Protein AF-D9XU17-F1 (afdb_monomer)

Structure (mmCIF, N/CA/C/O backbone):
data_AF-D9XU17-F1
#
_entry.id   AF-D9XU17-F1
#
loop_
_atom_site.group_PDB
_atom_site.id
_atom_site.type_symbol
_atom_site.label_atom_id
_atom_site.label_alt_id
_atom_site.label_comp_id
_atom_site.label_asym_id
_atom_site.label_entity_id
_atom_site.label_seq_id
_atom_site.pdbx_PDB_ins_code
_atom_site.Cartn_x
_atom_site.Cartn_y
_atom_site.Cartn_z
_atom_site.occupancy
_atom_site.B_iso_or_equiv
_atom_site.auth_seq_id
_atom_site.auth_comp_id
_atom_site.auth_asym_id
_atom_site.auth_atom_id
_atom_site.pdbx_PDB_model_num
ATOM 1 N N . MET A 1 1 ? -12.681 24.179 0.635 1.00 35.56 1 MET A N 1
ATOM 2 C CA . MET A 1 1 ? -12.975 22.816 1.121 1.00 35.56 1 MET A CA 1
ATOM 3 C C . MET A 1 1 ? -11.975 21.887 0.450 1.00 35.56 1 MET A C 1
ATOM 5 O O . MET A 1 1 ? -12.148 21.660 -0.741 1.00 35.56 1 MET A O 1
ATOM 9 N N . PRO A 1 2 ? -10.886 21.443 1.100 1.00 39.47 2 PRO A N 1
ATOM 10 C CA . PRO A 1 2 ? -10.058 20.416 0.490 1.00 39.47 2 PRO A CA 1
ATOM 11 C C . PRO A 1 2 ? -10.879 19.128 0.547 1.00 39.47 2 PRO A C 1
ATOM 13 O O . PRO A 1 2 ? -11.256 18.679 1.627 1.00 39.47 2 PRO A O 1
ATOM 16 N N . THR 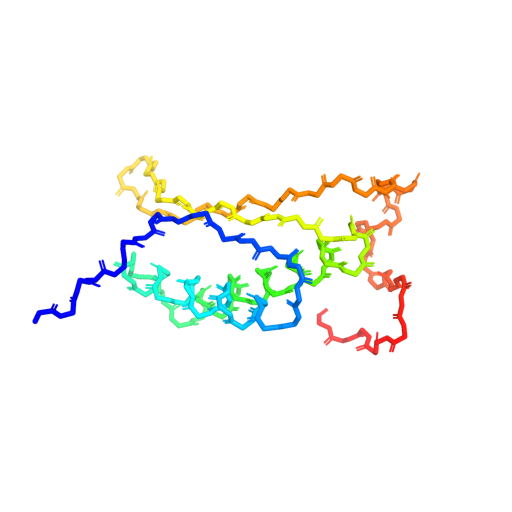A 1 3 ? -11.252 18.592 -0.610 1.00 34.84 3 THR A N 1
ATOM 17 C CA . THR A 1 3 ? -11.831 17.253 -0.721 1.00 34.84 3 THR A CA 1
ATOM 18 C C . THR A 1 3 ? -10.871 16.294 -0.035 1.00 34.84 3 THR A C 1
ATOM 20 O O . THR A 1 3 ? -9.745 16.125 -0.501 1.00 34.84 3 THR A O 1
ATOM 23 N N . ALA A 1 4 ? -11.274 15.739 1.109 1.00 46.62 4 ALA A N 1
ATOM 24 C CA . ALA A 1 4 ? -10.532 14.663 1.739 1.00 46.62 4 ALA A CA 1
ATOM 25 C C . ALA A 1 4 ? -10.420 13.556 0.690 1.00 46.62 4 ALA A C 1
ATOM 27 O O . ALA A 1 4 ? -11.438 12.999 0.280 1.00 46.62 4 ALA A O 1
ATOM 28 N N . ALA A 1 5 ? -9.210 13.316 0.183 1.00 59.47 5 ALA A N 1
ATOM 29 C CA . ALA A 1 5 ? -8.954 12.130 -0.612 1.00 59.47 5 ALA A CA 1
ATOM 30 C C . ALA A 1 5 ? -9.410 10.947 0.249 1.00 59.47 5 ALA A C 1
ATOM 32 O O . ALA A 1 5 ? -8.959 10.808 1.393 1.00 59.47 5 ALA A O 1
ATOM 33 N N . GLY A 1 6 ? -10.398 10.207 -0.253 1.00 81.69 6 GLY A N 1
ATOM 34 C CA . GLY A 1 6 ? -10.930 9.045 0.440 1.00 81.69 6 GLY A CA 1
ATOM 35 C C . GLY A 1 6 ? -9.841 7.997 0.638 1.00 81.69 6 GLY A C 1
ATOM 36 O O . GLY A 1 6 ? -8.780 8.051 0.016 1.00 81.69 6 GLY A O 1
ATOM 37 N N . VAL A 1 7 ? -10.112 7.029 1.510 1.00 91.00 7 VAL A N 1
ATOM 38 C CA . VAL A 1 7 ? -9.226 5.877 1.721 1.00 91.00 7 VAL A CA 1
ATOM 39 C C . VAL A 1 7 ? -8.955 5.153 0.398 1.00 91.00 7 VAL A C 1
ATOM 41 O O . VAL A 1 7 ? -7.822 4.754 0.132 1.00 91.00 7 VAL A O 1
ATOM 44 N N . GLU A 1 8 ? -9.978 5.035 -0.448 1.00 95.75 8 GLU A N 1
ATOM 45 C CA . GLU A 1 8 ? -9.898 4.336 -1.726 1.00 95.75 8 GLU A CA 1
ATOM 46 C C . GLU A 1 8 ? -9.162 5.143 -2.798 1.00 95.75 8 GLU A C 1
ATOM 48 O O . GLU A 1 8 ? -9.477 6.308 -3.052 1.00 95.75 8 GLU A O 1
ATOM 53 N N . ALA A 1 9 ? -8.191 4.507 -3.452 1.00 96.38 9 ALA A N 1
ATOM 54 C CA . ALA A 1 9 ? -7.480 5.082 -4.586 1.00 96.38 9 ALA A CA 1
ATOM 55 C C . ALA A 1 9 ? -6.837 4.002 -5.454 1.00 96.38 9 ALA A C 1
ATOM 57 O O . ALA A 1 9 ? -6.493 2.922 -4.981 1.00 96.38 9 ALA A O 1
ATOM 58 N N . ARG A 1 10 ? -6.589 4.346 -6.718 1.00 97.94 10 ARG A N 1
ATOM 59 C CA . ARG A 1 10 ? -5.704 3.598 -7.610 1.00 97.94 10 ARG A CA 1
ATOM 60 C C . ARG A 1 10 ? -4.622 4.543 -8.105 1.00 97.94 10 ARG A C 1
ATOM 62 O O . ARG A 1 10 ? -4.935 5.573 -8.700 1.00 97.94 10 ARG A O 1
ATOM 69 N N . LEU A 1 11 ? -3.368 4.229 -7.800 1.00 97.38 11 LEU A N 1
ATOM 70 C CA . LEU A 1 11 ? -2.224 5.098 -8.062 1.00 97.38 11 LEU A CA 1
ATOM 71 C C . LEU A 1 11 ? -1.236 4.389 -8.992 1.00 97.38 11 LEU A C 1
ATOM 73 O O . LEU A 1 11 ? -0.913 3.225 -8.746 1.00 97.38 11 LEU A O 1
ATOM 7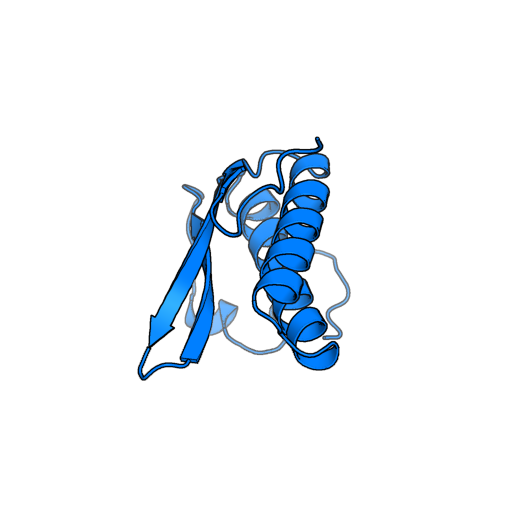7 N N . PRO A 1 12 ? -0.739 5.062 -10.046 1.00 97.81 12 PRO A N 1
ATOM 78 C CA . PRO A 1 12 ? 0.307 4.493 -10.883 1.00 97.81 12 PRO A CA 1
ATOM 79 C C . PRO A 1 12 ? 1.611 4.372 -10.090 1.00 97.81 12 PRO A C 1
ATOM 81 O O . PRO A 1 12 ? 1.854 5.148 -9.173 1.00 97.81 12 PRO A O 1
ATOM 84 N N . ILE A 1 13 ? 2.467 3.431 -10.479 1.00 98.31 13 ILE A N 1
ATOM 85 C CA . ILE A 1 13 ? 3.846 3.296 -10.000 1.00 98.31 13 ILE A CA 1
ATOM 86 C C . ILE A 1 13 ? 4.738 3.230 -11.236 1.00 98.31 13 ILE A C 1
ATOM 88 O O . ILE A 1 13 ? 4.919 2.170 -11.829 1.00 98.31 13 ILE A O 1
ATOM 92 N N . ARG A 1 14 ? 5.231 4.382 -11.692 1.00 97.62 14 ARG A N 1
ATOM 93 C CA . ARG A 1 14 ? 6.026 4.509 -12.928 1.00 97.62 14 ARG A CA 1
ATOM 94 C C . ARG A 1 14 ? 7.319 5.295 -12.717 1.00 97.62 14 ARG A C 1
ATOM 96 O O . ARG A 1 14 ? 8.154 5.353 -13.613 1.00 97.62 14 ARG A O 1
ATOM 103 N N . SER A 1 15 ? 7.474 5.917 -11.552 1.00 97.94 15 SER A N 1
ATOM 104 C CA . SER A 1 15 ? 8.603 6.769 -11.196 1.00 97.94 15 SER A CA 1
ATOM 105 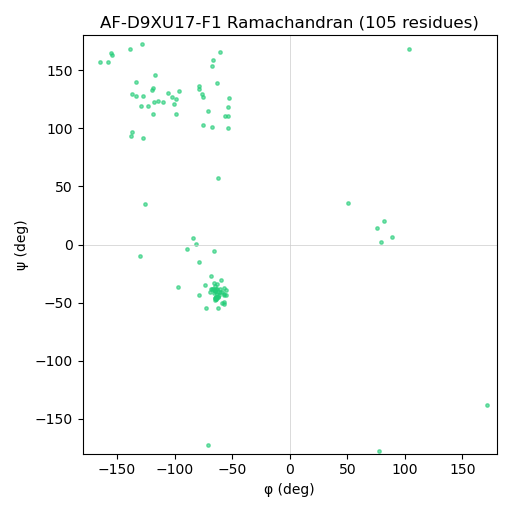C C . SER A 1 15 ? 8.810 6.826 -9.680 1.00 97.94 15 SE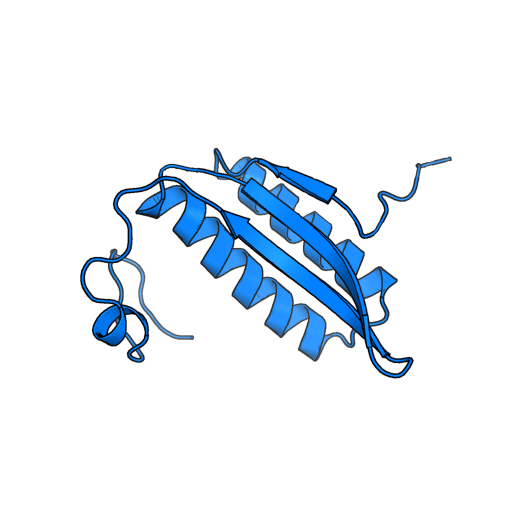R A C 1
ATOM 107 O O . SER A 1 15 ? 7.905 6.513 -8.907 1.00 97.94 15 SER A O 1
ATOM 109 N N . ASP A 1 16 ? 9.973 7.310 -9.238 1.00 96.69 16 ASP A N 1
ATOM 110 C CA . ASP A 1 16 ? 10.239 7.553 -7.812 1.00 96.69 16 ASP A CA 1
ATOM 111 C C . ASP A 1 16 ? 9.261 8.560 -7.189 1.00 96.69 16 ASP A C 1
ATOM 113 O O . ASP A 1 16 ? 8.930 8.468 -6.007 1.00 96.69 16 ASP A O 1
ATOM 117 N N . MET A 1 17 ? 8.758 9.510 -7.986 1.00 97.69 17 MET A N 1
ATOM 118 C CA . MET A 1 17 ? 7.745 10.467 -7.536 1.00 97.69 17 MET A CA 1
ATOM 119 C C . MET A 1 17 ? 6.446 9.754 -7.149 1.00 97.69 17 MET A C 1
ATOM 121 O O . MET A 1 17 ? 5.824 10.097 -6.144 1.00 97.69 17 MET A O 1
ATOM 125 N N . ASP A 1 18 ? 6.064 8.721 -7.899 1.00 97.94 18 ASP A N 1
ATOM 126 C CA . ASP A 1 18 ? 4.880 7.923 -7.594 1.00 97.94 18 ASP A CA 1
ATOM 127 C C . ASP A 1 18 ? 5.030 7.170 -6.268 1.00 97.94 18 ASP A C 1
ATOM 129 O O . ASP A 1 18 ? 4.074 7.089 -5.501 1.00 97.94 18 ASP A O 1
ATOM 133 N N . LEU A 1 19 ? 6.237 6.701 -5.927 1.00 97.94 19 LEU A N 1
ATOM 134 C CA . LEU A 1 19 ? 6.497 6.055 -4.633 1.00 97.94 19 LEU A CA 1
ATOM 135 C C . LEU A 1 19 ? 6.217 7.004 -3.458 1.00 97.94 19 LEU A C 1
ATOM 137 O O . LEU A 1 19 ? 5.659 6.594 -2.436 1.00 97.94 19 LEU A O 1
ATOM 141 N N . VAL A 1 20 ? 6.563 8.287 -3.607 1.00 97.75 20 VAL A N 1
ATOM 142 C CA . VAL A 1 20 ? 6.264 9.319 -2.603 1.00 97.75 20 VAL A CA 1
ATOM 143 C C . VAL A 1 20 ? 4.753 9.502 -2.456 1.00 97.75 20 VAL A C 1
ATOM 145 O O . VAL A 1 20 ? 4.252 9.532 -1.327 1.00 97.75 20 VAL A O 1
ATOM 148 N N . TRP A 1 21 ? 4.023 9.572 -3.573 1.00 97.25 21 TRP A N 1
ATOM 149 C CA . TRP A 1 21 ? 2.564 9.708 -3.572 1.00 97.25 21 TRP A CA 1
ATOM 150 C C . TRP A 1 21 ? 1.865 8.501 -2.953 1.00 97.25 21 TRP A C 1
ATOM 152 O O . TRP A 1 21 ? 1.006 8.680 -2.089 1.00 97.25 21 TRP A O 1
ATOM 162 N N . VAL A 1 22 ? 2.279 7.283 -3.311 1.00 97.88 22 VAL A N 1
ATOM 163 C CA . VAL A 1 22 ? 1.777 6.038 -2.716 1.00 97.88 22 VAL A CA 1
ATOM 164 C C . VAL A 1 22 ? 1.983 6.052 -1.206 1.00 97.88 22 VAL A C 1
ATOM 166 O O . VAL A 1 22 ? 1.030 5.871 -0.449 1.0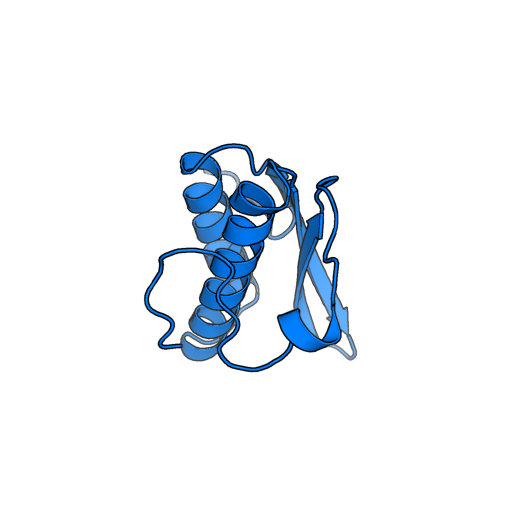0 97.88 22 VAL A O 1
ATOM 169 N N . ARG A 1 23 ? 3.200 6.352 -0.740 1.00 97.62 23 ARG A N 1
ATOM 170 C CA . ARG A 1 23 ? 3.506 6.415 0.694 1.00 97.62 23 ARG A CA 1
ATOM 171 C C . ARG A 1 23 ? 2.661 7.465 1.419 1.00 97.62 23 ARG A C 1
ATOM 173 O O . ARG A 1 23 ? 2.198 7.224 2.535 1.00 97.62 23 ARG A O 1
ATOM 180 N N . GLN A 1 24 ? 2.461 8.635 0.814 1.00 97.75 24 GLN A N 1
ATOM 181 C CA . GLN A 1 24 ? 1.634 9.689 1.394 1.00 97.75 24 GLN A CA 1
ATOM 182 C C . GLN A 1 24 ? 0.165 9.267 1.495 1.00 97.75 24 GLN A C 1
ATOM 184 O O . GLN A 1 24 ? -0.430 9.449 2.561 1.00 97.75 24 GLN A O 1
ATOM 189 N N . HIS A 1 25 ? -0.391 8.679 0.433 1.00 97.88 25 HIS A N 1
ATOM 190 C CA . HIS A 1 25 ? -1.777 8.214 0.406 1.00 97.88 25 HIS A CA 1
ATOM 191 C C . HIS A 1 25 ? -2.009 7.096 1.420 1.00 97.88 25 HIS A C 1
ATOM 193 O O . HIS A 1 25 ? -2.923 7.190 2.232 1.00 97.88 25 HIS A O 1
ATOM 199 N N . VAL A 1 26 ? -1.130 6.087 1.466 1.00 97.69 26 VAL A N 1
ATOM 200 C CA . VAL A 1 26 ? -1.216 4.979 2.434 1.00 97.69 26 VAL A CA 1
ATOM 201 C C . VAL A 1 26 ? -1.167 5.493 3.874 1.00 97.69 26 VAL A C 1
ATOM 203 O O . VAL A 1 26 ? -1.947 5.043 4.712 1.00 97.69 26 VAL A O 1
ATOM 206 N N . ARG A 1 27 ? -0.313 6.484 4.173 1.00 97.44 27 ARG A N 1
ATOM 207 C CA . ARG A 1 27 ? -0.257 7.105 5.508 1.00 97.44 27 ARG A CA 1
ATOM 208 C C . ARG A 1 27 ? -1.576 7.786 5.858 1.00 97.44 27 ARG A C 1
ATOM 210 O O . ARG A 1 27 ? -2.061 7.644 6.977 1.00 97.44 27 ARG A O 1
ATOM 217 N N . GLN A 1 28 ? -2.138 8.546 4.918 1.00 97.06 28 GLN A N 1
ATOM 218 C CA . GLN A 1 28 ? -3.410 9.237 5.118 1.00 97.06 28 GLN A CA 1
ATOM 219 C C . GLN A 1 28 ? -4.558 8.242 5.302 1.00 97.06 28 GLN A C 1
ATOM 221 O O . GLN A 1 28 ? -5.316 8.385 6.256 1.00 97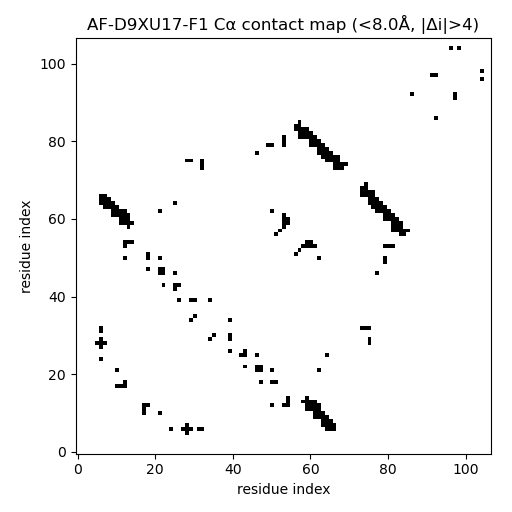.06 28 GLN A O 1
ATOM 226 N N . ALA A 1 29 ? -4.636 7.208 4.466 1.00 96.62 29 ALA A N 1
ATOM 227 C CA . ALA A 1 29 ? -5.624 6.141 4.555 1.00 96.62 29 ALA A CA 1
ATOM 228 C C . ALA A 1 29 ? -5.557 5.400 5.902 1.00 96.62 29 ALA A C 1
ATOM 230 O O . ALA A 1 29 ? -6.565 5.284 6.593 1.00 96.62 29 ALA A O 1
ATOM 231 N N . ALA A 1 30 ? -4.366 4.965 6.328 1.00 96.44 30 ALA A N 1
ATOM 232 C CA . ALA A 1 30 ? -4.189 4.271 7.604 1.00 96.44 30 ALA A CA 1
ATOM 233 C C . ALA A 1 30 ? -4.576 5.155 8.805 1.00 96.44 30 ALA A C 1
ATOM 235 O O . ALA A 1 30 ? -5.241 4.690 9.732 1.00 96.44 30 ALA A O 1
ATOM 236 N N . ALA A 1 31 ? -4.216 6.443 8.777 1.00 95.94 31 ALA A N 1
ATOM 237 C CA . ALA A 1 31 ? -4.611 7.391 9.816 1.00 95.94 31 ALA A CA 1
ATOM 238 C C . ALA A 1 31 ? -6.131 7.634 9.841 1.00 95.94 31 ALA A C 1
ATOM 240 O O . ALA A 1 31 ? -6.723 7.656 10.918 1.00 95.94 31 ALA A O 1
ATOM 241 N N . GLN A 1 32 ? -6.773 7.771 8.675 1.00 95.00 32 GLN A N 1
ATOM 242 C CA . GLN A 1 32 ? -8.229 7.930 8.562 1.00 95.00 32 GLN A CA 1
ATOM 243 C C . GLN A 1 32 ? -8.990 6.704 9.085 1.00 95.00 32 GLN A C 1
ATOM 245 O O . GLN A 1 32 ? -10.052 6.855 9.682 1.00 95.00 32 GLN A O 1
ATOM 250 N N . LEU A 1 33 ? -8.432 5.504 8.907 1.00 94.38 33 LEU A N 1
ATOM 251 C CA . LEU A 1 33 ? -8.988 4.256 9.433 1.00 94.38 33 LEU A CA 1
ATOM 252 C C . LEU A 1 33 ? -8.657 4.006 10.917 1.00 94.38 33 LEU A C 1
ATOM 254 O O . LEU A 1 33 ? -9.074 2.989 11.465 1.00 94.38 33 LEU A O 1
ATOM 258 N N . GLY A 1 34 ? -7.927 4.912 11.578 1.00 94.69 34 GLY A N 1
ATOM 259 C CA . GLY A 1 34 ? -7.661 4.842 13.017 1.00 94.69 34 GLY A CA 1
ATOM 260 C C . GLY A 1 34 ? -6.514 3.916 13.427 1.00 94.69 34 GLY A C 1
ATOM 261 O O . GLY A 1 34 ? -6.442 3.521 14.589 1.00 94.69 34 GLY A O 1
ATOM 262 N N . PHE A 1 35 ? -5.603 3.570 12.512 1.00 96.00 35 PHE A N 1
ATOM 263 C CA . PHE A 1 35 ? -4.440 2.740 12.838 1.00 96.00 35 PHE A CA 1
ATOM 264 C C . PHE A 1 35 ? -3.538 3.461 13.850 1.00 96.00 35 PHE A C 1
ATOM 266 O O . PHE A 1 35 ? -3.265 4.657 13.712 1.00 96.00 35 PHE A O 1
ATOM 273 N N . GLY A 1 36 ? -3.014 2.732 14.840 1.00 96.56 36 GLY A N 1
ATOM 274 C CA . GLY A 1 36 ? -2.013 3.261 15.769 1.00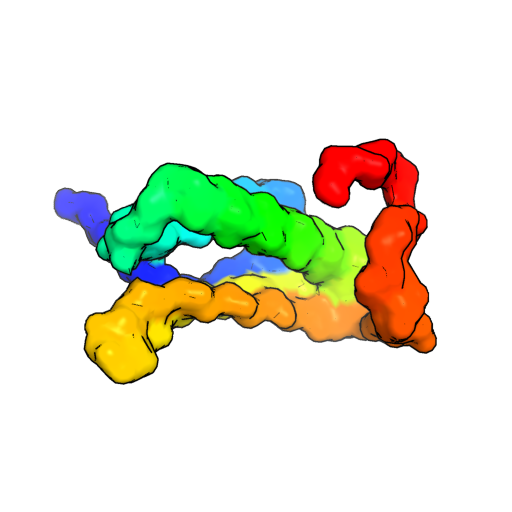 96.56 36 GLY A CA 1
ATOM 275 C C . GLY A 1 36 ? -0.684 3.569 15.069 1.00 96.56 36 GLY A C 1
ATOM 276 O O . GLY A 1 36 ? -0.381 3.009 14.019 1.00 96.56 36 GLY A O 1
ATOM 277 N N . LEU A 1 37 ? 0.151 4.434 15.655 1.00 95.06 37 LEU A N 1
ATOM 278 C CA . LEU A 1 37 ? 1.419 4.870 15.038 1.00 95.06 37 LEU A CA 1
ATOM 279 C C . LEU A 1 37 ? 2.365 3.708 14.691 1.00 95.06 37 LEU A C 1
ATOM 281 O O . LEU A 1 37 ? 3.027 3.728 13.651 1.00 95.06 37 LEU A O 1
ATOM 285 N N . VAL A 1 38 ? 2.410 2.682 15.545 1.00 96.88 38 VAL A N 1
ATOM 286 C CA . VAL A 1 38 ? 3.207 1.471 15.307 1.00 96.88 38 VAL A CA 1
ATOM 287 C C . VAL A 1 38 ? 2.699 0.722 14.074 1.00 96.88 38 VAL A C 1
ATOM 289 O O . VAL A 1 38 ? 3.492 0.367 13.205 1.00 96.88 38 VAL A O 1
ATOM 292 N N . ASP A 1 39 ? 1.387 0.533 13.948 1.00 96.00 39 ASP A N 1
ATOM 293 C CA . ASP A 1 39 ? 0.804 -0.202 12.822 1.00 96.00 39 ASP A CA 1
ATOM 294 C C . ASP A 1 39 ? 0.847 0.604 11.522 1.00 96.00 39 ASP A C 1
ATOM 296 O O . ASP A 1 39 ? 1.136 0.042 10.468 1.00 96.00 39 ASP A O 1
ATOM 300 N N . GLN A 1 40 ? 0.689 1.930 11.590 1.00 96.50 40 GLN A N 1
ATOM 301 C CA . GLN A 1 40 ? 0.961 2.811 10.451 1.00 96.50 40 GLN A CA 1
ATOM 302 C C . GLN A 1 40 ? 2.399 2.641 9.951 1.00 96.50 40 GLN A C 1
ATOM 304 O O . GLN A 1 40 ? 2.624 2.574 8.747 1.00 96.50 40 GLN A O 1
ATOM 309 N N . THR A 1 41 ? 3.372 2.543 10.862 1.00 94.88 41 THR A N 1
ATOM 310 C CA . THR A 1 41 ? 4.782 2.357 10.493 1.00 94.88 41 THR A CA 1
ATOM 311 C C . THR A 1 41 ? 4.989 1.020 9.787 1.00 94.88 41 THR A C 1
ATOM 313 O O . THR A 1 41 ? 5.576 0.996 8.710 1.00 94.88 41 THR A O 1
ATOM 316 N N . LYS A 1 42 ? 4.435 -0.074 10.329 1.00 95.81 42 LYS A N 1
ATOM 317 C CA . LYS A 1 42 ? 4.502 -1.408 9.706 1.00 95.81 42 LYS A CA 1
ATOM 318 C C . LYS A 1 42 ? 3.914 -1.416 8.293 1.00 95.81 42 LYS A C 1
ATOM 320 O O . LYS A 1 42 ? 4.566 -1.881 7.361 1.00 95.81 42 LYS A O 1
ATOM 325 N N . VAL A 1 43 ? 2.707 -0.870 8.126 1.00 95.88 43 VAL A N 1
ATOM 326 C CA . VAL A 1 43 ? 2.032 -0.813 6.820 1.00 95.88 43 VAL A CA 1
ATOM 327 C C . VAL A 1 43 ? 2.806 0.067 5.840 1.00 95.88 43 VAL A C 1
ATOM 329 O O . VAL A 1 43 ? 2.946 -0.302 4.679 1.00 95.88 43 VAL A O 1
ATOM 332 N N . LEU A 1 44 ? 3.350 1.204 6.285 1.00 96.69 44 LEU A N 1
ATOM 333 C CA . LEU A 1 44 ? 4.127 2.092 5.420 1.00 96.69 44 LEU A CA 1
ATOM 334 C C . LEU A 1 44 ? 5.439 1.473 4.951 1.00 96.69 44 LEU A C 1
ATOM 336 O O . LEU A 1 44 ? 5.812 1.687 3.797 1.00 96.69 44 LEU A O 1
ATOM 340 N N . THR A 1 45 ? 6.126 0.722 5.811 1.00 95.88 45 THR A N 1
ATOM 341 C CA . THR A 1 45 ? 7.323 -0.025 5.418 1.00 95.88 45 THR A CA 1
ATOM 342 C C . THR A 1 45 ? 6.961 -1.055 4.354 1.00 95.88 45 THR A C 1
ATOM 344 O O . THR A 1 45 ? 7.483 -0.980 3.247 1.00 95.88 45 THR A O 1
ATOM 347 N N . ALA A 1 46 ? 5.979 -1.923 4.625 1.00 96.19 46 ALA A N 1
ATOM 348 C CA . ALA A 1 46 ? 5.528 -2.933 3.666 1.00 96.19 46 ALA A CA 1
ATOM 349 C C . ALA A 1 46 ? 5.073 -2.325 2.327 1.00 96.19 46 ALA A C 1
ATOM 351 O O . ALA A 1 46 ? 5.450 -2.807 1.261 1.00 96.19 4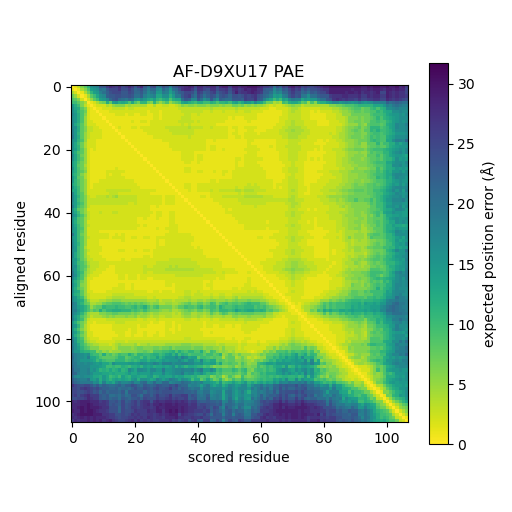6 ALA A O 1
ATOM 352 N N . ALA A 1 47 ? 4.308 -1.232 2.364 1.00 97.56 47 ALA A N 1
ATOM 353 C CA . ALA A 1 47 ? 3.857 -0.543 1.160 1.00 97.56 47 ALA A CA 1
ATOM 354 C C . ALA A 1 47 ? 5.023 0.048 0.354 1.00 97.56 47 ALA A C 1
ATOM 356 O O . ALA A 1 47 ? 4.992 0.008 -0.872 1.00 97.56 47 ALA A O 1
ATOM 357 N N . SER A 1 48 ? 6.046 0.591 1.024 1.00 96.69 48 SER A N 1
ATOM 358 C CA . SER A 1 48 ? 7.211 1.184 0.354 1.00 96.69 48 SER A CA 1
ATOM 359 C C . SER A 1 48 ? 8.073 0.119 -0.325 1.00 96.69 48 SER A C 1
ATOM 361 O O . SER A 1 48 ? 8.495 0.323 -1.463 1.00 96.69 48 SER A O 1
ATOM 363 N N . GLU A 1 49 ? 8.277 -1.023 0.335 1.00 96.19 49 GLU A N 1
ATOM 364 C CA . GLU A 1 49 ? 9.013 -2.158 -0.233 1.00 96.19 49 GLU A CA 1
ATOM 365 C C . GLU A 1 49 ? 8.279 -2.751 -1.443 1.00 96.19 49 GLU A C 1
ATOM 367 O O . GLU A 1 49 ? 8.862 -2.898 -2.517 1.00 96.19 49 GLU A O 1
ATOM 372 N N . LEU A 1 50 ? 6.969 -3.003 -1.333 1.00 96.81 50 LEU A N 1
ATOM 373 C CA . LEU A 1 50 ? 6.180 -3.530 -2.452 1.00 96.81 50 LEU A CA 1
ATOM 374 C C . LEU A 1 50 ? 6.091 -2.542 -3.620 1.00 96.81 50 LEU A C 1
ATOM 376 O O . LEU A 1 50 ? 6.217 -2.950 -4.776 1.00 96.81 50 LEU A O 1
ATOM 380 N N . ALA A 1 51 ? 5.939 -1.243 -3.348 1.00 97.56 51 ALA A N 1
ATOM 381 C CA . ALA A 1 51 ? 5.930 -0.222 -4.392 1.00 97.56 51 ALA A CA 1
ATOM 382 C C . ALA A 1 51 ? 7.278 -0.153 -5.127 1.00 97.56 51 ALA A C 1
ATOM 384 O O . ALA A 1 51 ? 7.314 -0.086 -6.357 1.00 97.56 51 ALA A O 1
ATOM 385 N N . ARG A 1 52 ? 8.395 -0.223 -4.388 1.00 96.00 52 ARG A N 1
ATOM 386 C CA . ARG A 1 52 ? 9.737 -0.283 -4.976 1.00 96.00 52 ARG A CA 1
ATOM 387 C C . ARG A 1 52 ? 9.909 -1.534 -5.830 1.00 96.00 52 ARG A C 1
ATOM 389 O O . ARG A 1 52 ? 10.399 -1.412 -6.947 1.00 96.00 52 ARG A O 1
ATOM 396 N N . ASN A 1 53 ? 9.484 -2.700 -5.350 1.00 94.44 53 ASN A N 1
ATOM 397 C CA . ASN A 1 53 ? 9.569 -3.947 -6.112 1.00 94.44 53 ASN A CA 1
ATOM 398 C C . ASN A 1 53 ? 8.748 -3.872 -7.406 1.00 94.44 53 ASN A C 1
ATOM 400 O O . ASN A 1 53 ? 9.259 -4.214 -8.471 1.00 94.44 53 ASN A O 1
ATOM 404 N N . THR A 1 54 ? 7.531 -3.326 -7.331 1.00 95.56 54 THR A N 1
ATOM 405 C CA . THR A 1 54 ? 6.665 -3.070 -8.497 1.00 95.56 54 THR A CA 1
ATOM 406 C C . THR A 1 54 ? 7.390 -2.202 -9.536 1.00 95.56 54 THR A C 1
ATOM 408 O O . THR A 1 54 ? 7.363 -2.499 -10.728 1.00 95.56 54 THR A O 1
ATOM 411 N N . LEU A 1 55 ? 8.089 -1.146 -9.101 1.00 95.62 55 LEU A N 1
ATOM 412 C CA . LEU A 1 55 ? 8.824 -0.252 -10.000 1.00 95.62 55 LEU A CA 1
ATOM 413 C C . LEU A 1 55 ? 10.100 -0.890 -10.568 1.00 95.62 55 LEU A C 1
ATOM 415 O O . LEU A 1 55 ? 10.296 -0.917 -11.780 1.00 95.62 55 LEU A O 1
ATOM 419 N N . VAL A 1 56 ? 10.981 -1.372 -9.691 1.00 93.62 56 VAL A N 1
ATOM 420 C CA . VAL A 1 56 ? 12.352 -1.784 -10.028 1.00 93.62 56 VAL A CA 1
ATOM 421 C C . VAL A 1 56 ? 12.385 -3.165 -10.673 1.00 93.62 56 VAL A C 1
ATOM 423 O O . VAL A 1 56 ? 13.109 -3.370 -11.644 1.00 93.62 56 VAL A O 1
ATOM 426 N N . HIS A 1 57 ? 11.617 -4.115 -10.141 1.00 90.56 57 HIS A N 1
ATOM 427 C CA . HIS A 1 57 ? 11.599 -5.498 -10.619 1.00 90.56 57 HIS A CA 1
ATOM 428 C C . HIS A 1 57 ? 10.442 -5.753 -11.588 1.00 90.56 57 HIS A C 1
ATOM 430 O O . HIS A 1 57 ? 10.623 -6.462 -12.576 1.00 90.56 57 HIS A O 1
ATOM 436 N N . GLY A 1 58 ? 9.285 -5.132 -11.344 1.00 92.62 58 GLY A N 1
ATOM 437 C CA . GLY A 1 58 ? 8.104 -5.230 -12.206 1.00 92.62 58 GLY A CA 1
ATOM 438 C C . GLY A 1 58 ? 8.151 -4.356 -13.467 1.00 92.62 58 GLY A C 1
ATOM 439 O O . GLY A 1 58 ? 7.374 -4.572 -14.393 1.00 92.62 58 GLY A O 1
ATOM 440 N N . GLY A 1 59 ? 9.062 -3.376 -13.533 1.00 94.69 59 GLY A N 1
ATOM 441 C CA . GLY A 1 59 ? 9.115 -2.389 -14.621 1.00 94.69 59 GLY A CA 1
ATOM 442 C C . GLY A 1 59 ? 8.028 -1.309 -14.529 1.00 94.69 59 GLY A C 1
ATOM 443 O O . GLY A 1 59 ? 7.791 -0.582 -15.495 1.00 94.69 59 GLY A O 1
ATOM 444 N N . GLY A 1 60 ? 7.375 -1.200 -13.371 1.00 95.44 60 GLY A N 1
ATOM 445 C CA . GLY A 1 60 ? 6.236 -0.329 -13.128 1.00 95.44 60 GLY A CA 1
ATOM 446 C C . GLY A 1 60 ? 4.906 -1.078 -13.099 1.00 95.44 60 GLY A C 1
ATOM 447 O O . GLY A 1 60 ? 4.793 -2.246 -13.460 1.00 95.44 60 GLY A O 1
ATOM 448 N N . GLY A 1 61 ? 3.875 -0.377 -12.646 1.00 97.56 61 GLY A N 1
ATOM 449 C CA . GLY A 1 61 ? 2.568 -0.963 -12.399 1.00 97.56 61 GLY A CA 1
ATOM 450 C C . GLY A 1 61 ? 1.648 0.017 -11.692 1.00 97.56 61 GLY A C 1
ATOM 451 O O . GLY A 1 61 ? 1.617 1.210 -12.018 1.00 97.56 61 GLY A O 1
ATOM 452 N N . GLU A 1 62 ? 0.908 -0.480 -10.714 1.00 98.31 62 GLU A N 1
ATOM 453 C CA . GLU A 1 62 ? -0.018 0.316 -9.916 1.00 98.31 62 GLU A CA 1
ATOM 454 C C . GLU A 1 62 ? -0.262 -0.292 -8.535 1.00 98.31 62 GLU A C 1
ATOM 456 O O . GLU A 1 62 ? -0.001 -1.472 -8.291 1.00 98.31 62 GLU A O 1
ATOM 461 N N . VAL A 1 63 ? -0.798 0.535 -7.642 1.00 98.44 63 VAL A N 1
ATOM 462 C CA . VAL A 1 63 ? -1.366 0.099 -6.369 1.00 98.44 63 VAL A CA 1
ATOM 463 C C . VAL A 1 63 ? -2.842 0.458 -6.307 1.00 98.44 63 VAL A C 1
ATOM 465 O O . VAL A 1 63 ? -3.240 1.582 -6.619 1.00 98.44 63 VAL A O 1
ATOM 468 N N . GLU A 1 64 ? -3.647 -0.495 -5.864 1.00 98.50 64 GLU A N 1
ATOM 469 C CA . GLU A 1 6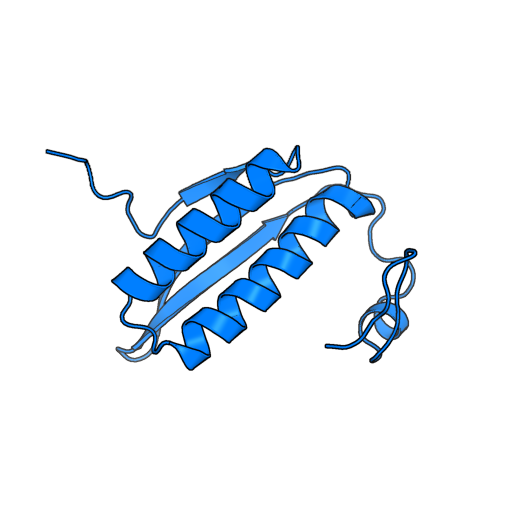4 ? -5.025 -0.291 -5.444 1.00 98.50 64 GLU A CA 1
ATOM 470 C C . GLU A 1 64 ? -5.092 -0.273 -3.914 1.00 98.50 64 GLU A C 1
ATOM 472 O O . GLU A 1 64 ? -4.607 -1.178 -3.233 1.00 98.50 64 GLU A O 1
ATOM 477 N N . VAL A 1 65 ? -5.689 0.784 -3.376 1.00 98.00 65 VAL A N 1
ATOM 478 C CA . VAL A 1 65 ? -5.911 1.007 -1.951 1.00 98.00 65 VAL A CA 1
ATOM 479 C C . VAL A 1 65 ? -7.404 0.885 -1.706 1.00 98.00 65 VAL A C 1
ATOM 481 O O . VAL A 1 65 ? -8.182 1.614 -2.315 1.00 98.00 65 VAL A O 1
ATOM 484 N N . SER A 1 66 ? -7.807 -0.025 -0.823 1.00 96.69 66 SER A N 1
ATOM 485 C CA . SER A 1 66 ? -9.216 -0.245 -0.486 1.00 96.69 66 SER A CA 1
ATOM 486 C C . SER A 1 66 ? -9.432 -0.332 1.021 1.00 96.69 66 SER A C 1
ATOM 488 O O . SER A 1 66 ? -8.638 -0.923 1.761 1.00 96.69 66 SER A O 1
ATOM 490 N N . HIS A 1 67 ? -10.529 0.268 1.484 1.00 94.88 67 HIS A N 1
ATOM 491 C CA . HIS A 1 67 ? -11.043 0.033 2.829 1.00 94.88 67 HIS A CA 1
ATOM 492 C C . HIS A 1 67 ? -11.720 -1.336 2.837 1.00 94.88 67 HIS A C 1
ATOM 494 O O . HIS A 1 67 ? -12.577 -1.625 2.006 1.00 94.88 67 HIS A O 1
ATOM 500 N N . VAL A 1 68 ? -11.332 -2.193 3.773 1.00 94.12 68 VAL A N 1
ATOM 501 C CA . VAL A 1 68 ? -11.996 -3.475 4.008 1.00 94.12 68 VAL A CA 1
ATOM 502 C C . VAL A 1 68 ? -12.601 -3.495 5.402 1.00 94.12 68 VAL A C 1
ATOM 504 O O . VAL A 1 68 ? -12.029 -2.939 6.334 1.00 94.12 68 VAL A O 1
ATOM 507 N N . THR A 1 69 ? -13.737 -4.165 5.557 1.00 92.31 69 THR A N 1
ATOM 508 C CA . THR A 1 69 ? -14.366 -4.376 6.865 1.00 92.31 69 THR A CA 1
ATOM 509 C C . THR A 1 69 ? -14.631 -5.863 7.041 1.00 92.31 69 THR A C 1
ATOM 511 O O . THR A 1 69 ? -15.248 -6.480 6.174 1.00 92.31 69 THR A O 1
ATOM 514 N N . ALA A 1 70 ? -14.172 -6.437 8.150 1.00 86.31 70 ALA A N 1
ATOM 515 C CA . ALA A 1 70 ? -14.411 -7.831 8.514 1.00 86.31 70 ALA A CA 1
ATOM 516 C C . ALA A 1 70 ? -14.760 -7.908 10.002 1.00 86.31 70 ALA A C 1
ATOM 518 O O . ALA A 1 70 ? -14.072 -7.304 10.819 1.00 86.31 70 ALA A O 1
ATOM 519 N N . ASP A 1 71 ? -15.854 -8.590 10.346 1.00 90.00 71 ASP A N 1
ATOM 520 C CA . ASP A 1 71 ? -16.320 -8.771 11.732 1.00 90.00 71 ASP A CA 1
ATOM 521 C C . ASP A 1 71 ? -16.415 -7.464 12.549 1.00 90.00 71 ASP A C 1
ATOM 523 O O . ASP A 1 71 ? -16.141 -7.419 13.746 1.00 90.00 71 ASP A O 1
ATOM 527 N N . GLY A 1 72 ? -16.796 -6.367 11.884 1.00 86.25 72 GLY A N 1
ATOM 528 C CA . GLY A 1 72 ? -16.903 -5.034 12.491 1.00 86.25 72 GLY A CA 1
ATOM 529 C C . GLY A 1 72 ? -15.572 -4.290 12.660 1.00 86.25 72 GLY A C 1
ATOM 530 O O . GLY A 1 72 ? -15.568 -3.169 13.165 1.00 86.25 72 GLY A O 1
ATOM 531 N N . VAL A 1 73 ? -14.457 -4.870 12.212 1.00 87.75 73 VAL A N 1
ATOM 532 C CA . VAL A 1 73 ? -13.126 -4.257 12.231 1.00 87.75 73 VAL A CA 1
ATOM 533 C C . VAL A 1 73 ? -12.804 -3.666 10.859 1.00 87.75 73 VAL A C 1
ATOM 535 O O . VAL A 1 73 ? -12.852 -4.360 9.843 1.00 87.75 73 VAL A O 1
ATOM 538 N N . SER A 1 74 ? -12.454 -2.380 10.839 1.00 89.00 74 SER A N 1
ATOM 539 C CA . SER A 1 74 ? -11.944 -1.687 9.651 1.00 89.00 74 SER A CA 1
ATOM 540 C C . SER A 1 74 ? -10.469 -2.011 9.418 1.00 89.00 74 SER A C 1
ATOM 542 O O . SER A 1 74 ? -9.660 -1.963 10.341 1.00 89.00 74 SER A O 1
ATOM 544 N N . GLY A 1 75 ? -10.108 -2.277 8.169 1.00 93.69 75 GLY A N 1
ATOM 545 C CA . GLY A 1 75 ? -8.753 -2.572 7.728 1.00 93.69 75 GLY A CA 1
ATOM 546 C C . GLY A 1 75 ? -8.410 -1.890 6.406 1.00 93.69 75 GLY A C 1
ATOM 547 O O . GLY A 1 75 ? -9.272 -1.364 5.702 1.00 93.69 75 GLY A O 1
ATOM 548 N N . LEU A 1 76 ? -7.125 -1.913 6.066 1.00 95.69 76 LEU A N 1
ATOM 549 C CA . LEU A 1 76 ? -6.587 -1.354 4.831 1.00 95.69 76 LEU A CA 1
ATOM 550 C C . LEU A 1 76 ? -6.036 -2.491 3.974 1.00 95.69 76 LEU A C 1
ATOM 552 O O . LEU A 1 76 ? -5.171 -3.238 4.430 1.00 95.69 76 LEU A O 1
ATOM 556 N N . ARG A 1 77 ? -6.516 -2.615 2.737 1.00 97.31 77 ARG A N 1
ATOM 557 C CA . ARG A 1 77 ? -5.963 -3.536 1.742 1.00 97.31 77 ARG A CA 1
ATOM 558 C C . ARG A 1 77 ? -5.182 -2.745 0.702 1.00 97.31 77 ARG A C 1
ATOM 560 O O . ARG A 1 77 ? -5.688 -1.771 0.151 1.00 97.31 77 ARG A O 1
ATOM 567 N N . LEU A 1 78 ? -3.963 -3.203 0.440 1.00 98.12 78 LEU A N 1
ATOM 568 C CA . LEU A 1 78 ? -3.085 -2.692 -0.605 1.00 98.12 78 LEU A CA 1
ATOM 569 C C . LEU A 1 78 ? -2.811 -3.824 -1.591 1.00 98.12 78 LEU A C 1
ATOM 571 O O . LEU A 1 78 ? -2.314 -4.877 -1.191 1.00 98.12 78 LEU A O 1
ATOM 575 N N . THR A 1 79 ? -3.135 -3.611 -2.859 1.00 98.19 79 THR A N 1
ATOM 576 C CA . THR A 1 79 ? -2.889 -4.576 -3.931 1.00 98.19 79 THR A CA 1
ATOM 577 C C . THR A 1 79 ? -1.950 -3.946 -4.944 1.00 98.19 79 THR A C 1
ATOM 579 O O . THR A 1 79 ? -2.319 -2.994 -5.621 1.00 98.19 79 THR A O 1
ATOM 582 N N . PHE A 1 80 ? -0.731 -4.474 -5.028 1.00 97.94 80 PHE A N 1
ATOM 583 C CA . PHE A 1 80 ? 0.278 -4.058 -5.998 1.00 97.94 80 PHE A CA 1
ATOM 584 C C . PHE A 1 80 ? 0.230 -5.000 -7.194 1.00 97.94 80 PHE A C 1
ATOM 586 O O . PHE A 1 80 ? 0.155 -6.214 -7.014 1.00 97.94 80 PHE A O 1
ATOM 593 N N . SER A 1 81 ? 0.212 -4.442 -8.400 1.00 97.56 81 SER A N 1
ATOM 594 C CA . SER A 1 81 ? 0.160 -5.210 -9.645 1.00 97.56 81 SER A CA 1
ATOM 595 C C . SER A 1 81 ? 1.177 -4.664 -10.636 1.00 97.56 81 SER A C 1
ATOM 597 O O . SER A 1 81 ? 1.170 -3.470 -10.936 1.00 97.56 81 SER A O 1
ATOM 599 N N . ASP A 1 82 ? 2.012 -5.548 -11.167 1.00 96.06 82 ASP A N 1
ATOM 600 C CA . ASP A 1 82 ? 2.911 -5.300 -12.291 1.00 96.06 82 ASP A CA 1
ATOM 601 C C . ASP A 1 82 ? 2.728 -6.377 -13.370 1.00 96.06 82 ASP A C 1
ATOM 603 O O . ASP A 1 82 ? 1.968 -7.335 -13.217 1.00 96.06 82 ASP A O 1
ATOM 607 N N . SER A 1 83 ? 3.379 -6.184 -14.512 1.00 92.19 83 SER A N 1
ATOM 608 C CA . SER A 1 83 ? 3.437 -7.172 -15.599 1.00 92.19 83 SER A CA 1
ATOM 609 C C . SER A 1 83 ? 4.885 -7.470 -15.972 1.00 92.19 83 SER A C 1
ATOM 611 O O . SER A 1 83 ? 5.209 -7.652 -17.147 1.00 92.19 83 SER A O 1
ATOM 613 N N . GLY A 1 84 ? 5.761 -7.458 -14.965 1.00 88.94 84 GLY A N 1
ATOM 614 C CA . GLY A 1 84 ? 7.171 -7.757 -15.116 1.00 88.94 84 GLY A CA 1
ATOM 615 C C . GLY A 1 84 ? 7.432 -9.239 -15.400 1.00 88.94 84 GLY A C 1
ATOM 616 O O . GLY A 1 84 ? 6.510 -10.034 -15.588 1.00 88.94 84 GLY A O 1
ATOM 617 N N . PRO A 1 85 ? 8.708 -9.655 -15.410 1.00 85.94 85 PRO A N 1
ATOM 618 C CA . PRO A 1 85 ? 9.108 -11.028 -15.728 1.00 85.94 85 PRO A CA 1
ATOM 619 C C . PRO A 1 85 ? 8.639 -12.077 -14.701 1.00 85.94 85 PRO A C 1
ATOM 621 O O . PRO A 1 85 ? 8.840 -13.272 -14.917 1.00 85.94 85 PRO A O 1
ATOM 624 N N . GLY A 1 86 ? 8.026 -11.647 -13.595 1.00 82.69 86 GLY A N 1
ATOM 625 C CA . GLY A 1 86 ? 7.656 -12.494 -12.469 1.00 82.69 86 GLY A CA 1
ATOM 626 C C . GLY A 1 86 ? 8.846 -12.830 -11.568 1.00 82.69 86 GLY A C 1
ATOM 627 O O . GLY A 1 86 ? 9.965 -12.357 -11.768 1.00 82.69 86 GLY A O 1
ATOM 628 N N . ILE A 1 87 ? 8.589 -13.650 -10.547 1.00 81.00 87 ILE A N 1
ATOM 629 C CA . ILE A 1 87 ? 9.600 -14.120 -9.593 1.00 81.00 87 ILE A CA 1
ATOM 630 C C . ILE A 1 87 ? 10.041 -15.529 -10.026 1.00 81.00 87 ILE A C 1
ATOM 632 O O . ILE A 1 87 ? 9.225 -16.448 -9.948 1.00 81.00 87 ILE A O 1
ATOM 636 N N . PRO A 1 88 ? 11.293 -15.732 -10.485 1.00 77.19 88 PRO A N 1
ATOM 637 C CA . PRO A 1 88 ? 11.734 -17.024 -11.024 1.00 77.19 88 PRO A CA 1
ATOM 638 C C . PRO A 1 88 ? 11.764 -18.155 -9.989 1.00 77.19 88 PRO A C 1
ATOM 640 O O . PRO A 1 88 ? 11.525 -19.309 -10.329 1.00 77.19 88 PRO A O 1
ATOM 643 N N . ASP A 1 89 ? 12.076 -17.818 -8.737 1.00 80.31 89 ASP A N 1
ATOM 644 C CA . ASP A 1 89 ? 12.148 -18.738 -7.603 1.00 80.31 89 ASP A CA 1
ATOM 645 C C . ASP A 1 89 ? 11.476 -18.067 -6.400 1.00 80.31 89 ASP A C 1
ATOM 647 O O . ASP A 1 89 ? 12.055 -17.202 -5.735 1.00 80.31 89 ASP A O 1
ATOM 651 N N . LEU A 1 90 ? 10.202 -18.405 -6.191 1.00 77.88 90 LEU A N 1
ATOM 652 C CA . LEU A 1 90 ? 9.366 -17.786 -5.167 1.00 77.88 90 LEU A CA 1
ATOM 653 C C . LEU A 1 90 ? 9.837 -18.142 -3.753 1.00 77.88 90 LEU A C 1
ATOM 655 O O . LEU A 1 90 ? 9.848 -17.274 -2.884 1.00 77.88 90 LEU A O 1
ATOM 659 N N . ASP A 1 91 ? 10.275 -19.382 -3.537 1.00 74.44 91 ASP A N 1
ATOM 660 C CA . ASP A 1 91 ? 10.738 -19.851 -2.229 1.00 74.44 91 ASP A CA 1
ATOM 661 C C . ASP A 1 91 ? 12.001 -19.096 -1.800 1.00 74.44 91 ASP A C 1
ATOM 663 O O . ASP A 1 91 ? 12.139 -18.671 -0.648 1.00 74.44 91 ASP A O 1
ATOM 667 N N . ARG A 1 92 ? 12.903 -18.836 -2.754 1.00 69.69 92 ARG A N 1
ATOM 668 C CA . ARG A 1 92 ? 14.089 -18.012 -2.513 1.00 69.69 92 ARG A CA 1
ATOM 669 C C . ARG A 1 92 ? 13.747 -16.542 -2.271 1.00 69.69 92 ARG A C 1
ATOM 671 O O . ARG A 1 92 ? 14.382 -15.920 -1.427 1.00 69.69 92 ARG A O 1
ATOM 678 N N . ALA A 1 93 ? 12.763 -15.988 -2.976 1.00 68.44 93 ALA A N 1
ATOM 679 C CA . ALA A 1 93 ? 12.342 -14.597 -2.792 1.00 68.44 93 ALA A CA 1
ATOM 680 C C . ALA A 1 93 ? 11.653 -14.340 -1.440 1.00 68.44 93 ALA A C 1
ATOM 682 O O . ALA A 1 93 ? 11.706 -13.225 -0.931 1.00 68.44 93 ALA A O 1
ATOM 683 N N . LEU A 1 94 ? 11.025 -15.368 -0.864 1.00 70.38 94 LEU A N 1
ATOM 684 C CA . LEU A 1 94 ? 10.389 -15.322 0.456 1.00 70.38 94 LEU A CA 1
ATOM 685 C C . LEU A 1 94 ? 11.344 -15.681 1.606 1.00 70.38 94 LEU A C 1
ATOM 687 O O . LEU A 1 94 ? 10.945 -15.623 2.767 1.00 70.38 94 LEU A O 1
ATOM 691 N N . SER A 1 95 ? 12.585 -16.067 1.299 1.00 68.69 95 SER A N 1
ATOM 692 C CA . SER A 1 95 ? 13.601 -16.359 2.307 1.00 68.69 95 SER A CA 1
ATOM 693 C C . SER A 1 95 ? 14.205 -15.065 2.863 1.00 68.69 95 SER A C 1
ATOM 695 O O . SER A 1 95 ? 14.601 -14.178 2.102 1.00 68.69 95 SER A O 1
ATOM 697 N N . ASP A 1 96 ? 14.326 -14.981 4.191 1.00 53.12 96 ASP A N 1
ATOM 698 C CA . ASP A 1 96 ? 14.928 -13.836 4.880 1.00 53.12 96 ASP A CA 1
ATOM 699 C C . ASP A 1 96 ? 16.327 -13.519 4.318 1.00 53.12 96 ASP A C 1
ATOM 701 O O . ASP A 1 96 ? 17.212 -14.377 4.257 1.00 53.12 96 ASP A O 1
ATOM 705 N N . GLY A 1 97 ? 16.529 -12.264 3.903 1.00 54.97 97 GLY A N 1
ATOM 706 C CA . GLY A 1 97 ? 17.819 -11.755 3.427 1.00 54.97 97 GLY A CA 1
ATOM 707 C C . GLY A 1 97 ? 18.105 -11.916 1.928 1.00 54.97 97 GLY A C 1
ATOM 708 O O . GLY A 1 97 ? 19.216 -11.595 1.502 1.00 54.97 97 GLY A O 1
ATOM 709 N N . TYR A 1 98 ? 17.153 -12.369 1.103 1.00 50.78 98 TYR A N 1
ATOM 710 C CA . TYR A 1 98 ? 17.334 -12.345 -0.352 1.00 50.78 98 TYR A CA 1
ATOM 711 C C . TYR A 1 98 ? 17.161 -10.927 -0.915 1.00 50.78 98 TYR A C 1
ATOM 713 O O . TYR A 1 98 ? 16.050 -10.435 -1.094 1.00 50.78 98 TYR A O 1
ATOM 721 N N . THR A 1 99 ? 18.278 -10.270 -1.230 1.00 54.00 99 THR A N 1
ATOM 722 C CA . THR A 1 99 ? 18.301 -9.013 -1.983 1.00 54.00 99 THR A CA 1
ATOM 723 C C . THR A 1 99 ? 18.668 -9.286 -3.443 1.00 54.00 99 THR A C 1
ATOM 725 O O . THR A 1 99 ? 19.730 -9.818 -3.763 1.00 54.00 99 THR A O 1
ATOM 728 N N . SER A 1 100 ? 17.781 -8.917 -4.367 1.00 54.00 100 SER A N 1
ATOM 729 C CA . SER A 1 100 ? 18.007 -8.977 -5.821 1.00 54.00 100 SER A CA 1
ATOM 730 C C . SER A 1 100 ? 18.748 -7.746 -6.375 1.00 54.00 100 SER A C 1
ATOM 732 O O . SER A 1 100 ? 18.925 -7.630 -7.586 1.00 54.00 100 SER A O 1
ATOM 734 N N . GLY A 1 101 ? 19.198 -6.826 -5.515 1.00 44.47 101 GLY A N 1
ATOM 735 C CA . GLY A 1 101 ? 19.873 -5.587 -5.898 1.00 44.47 101 GLY A CA 1
ATOM 736 C C . GLY A 1 101 ? 20.594 -4.922 -4.723 1.00 44.47 101 GLY A C 1
ATOM 737 O O . GLY A 1 101 ? 20.259 -5.167 -3.568 1.00 44.47 101 GLY A O 1
ATOM 738 N N . ASP A 1 102 ? 21.592 -4.106 -5.061 1.00 43.69 102 ASP A N 1
ATOM 739 C CA . ASP A 1 102 ? 22.661 -3.499 -4.247 1.00 43.69 102 ASP A CA 1
ATOM 740 C C . ASP A 1 102 ? 22.182 -2.540 -3.124 1.00 43.69 102 ASP A C 1
ATOM 742 O O . ASP A 1 102 ? 22.521 -1.359 -3.081 1.00 43.69 102 ASP A O 1
ATOM 746 N N . GLY A 1 103 ? 21.338 -3.029 -2.216 1.00 42.47 103 GLY A N 1
ATOM 747 C CA . GLY A 1 103 ? 20.846 -2.306 -1.047 1.00 42.47 103 GLY A CA 1
ATOM 748 C C . GLY A 1 103 ? 21.042 -3.153 0.201 1.00 42.47 103 GLY A C 1
ATOM 749 O O . GLY A 1 103 ? 20.519 -4.259 0.293 1.00 42.47 103 GLY A O 1
ATOM 750 N N . LEU A 1 104 ? 21.829 -2.642 1.148 1.00 43.69 104 LEU A N 1
ATOM 751 C CA . LEU A 1 104 ? 22.139 -3.272 2.431 1.00 43.69 104 LEU A CA 1
ATOM 752 C C . LEU A 1 104 ? 20.847 -3.648 3.174 1.00 43.69 104 LEU A C 1
ATOM 754 O O . LEU A 1 104 ? 20.201 -2.799 3.785 1.00 43.69 104 LEU A O 1
ATOM 758 N N . GLY A 1 105 ? 20.484 -4.928 3.100 1.00 43.38 105 GLY A N 1
ATOM 759 C CA . GLY A 1 105 ? 19.363 -5.518 3.816 1.00 43.38 105 GLY A CA 1
ATOM 760 C C . GLY A 1 105 ? 19.637 -5.539 5.315 1.00 43.38 105 GLY A C 1
ATOM 761 O O . GLY A 1 105 ? 20.370 -6.390 5.812 1.00 43.38 105 GLY A O 1
ATOM 762 N N . MET A 1 106 ? 19.050 -4.585 6.027 1.00 37.59 106 MET A N 1
ATOM 763 C CA . MET A 1 106 ? 18.773 -4.680 7.456 1.00 37.59 106 MET A CA 1
ATOM 764 C C . MET A 1 106 ? 17.373 -4.116 7.683 1.00 37.59 106 MET A C 1
ATOM 766 O O . MET A 1 106 ? 17.187 -2.907 7.823 1.00 37.59 106 MET A O 1
ATOM 770 N N . GLY A 1 107 ? 16.401 -5.021 7.671 1.00 39.50 107 GLY A N 1
ATOM 771 C CA . GLY A 1 107 ? 15.021 -4.828 8.092 1.00 39.50 107 GLY A CA 1
ATOM 772 C C . GLY A 1 107 ? 14.530 -6.134 8.682 1.00 39.50 107 GLY A C 1
ATOM 773 O O . GLY A 1 107 ? 14.791 -7.165 8.027 1.00 39.50 107 GLY A O 1
#

Organism: NCBI:txid467200

Nearest PDB structures (foldseek):
  1tll-assembly1_A  TM=5.767E-01  e=8.618E+00  Rattus norvegicus
  4wsn-assembly2_N  TM=3.697E-01  e=5.005E+00  Homo sapiens
  6em1-assembly1_5  TM=3.399E-01  e=9.154E+00  Saccharomyces cerevisiae S288C
  6ihd-assembly1_A-2  TM=2.936E-01  e=9.724E+00  Metallosphaera sedula

Solvent-accessible surface area (backbone atoms only — not comparable to full-atom values): 6455 Å² total; per-residue (Å²): 131,83,78,76,79,61,59,58,48,76,45,67,28,81,49,76,69,32,51,54,50,51,51,52,50,52,52,51,31,37,53,75,66,64,50,52,73,69,55,42,49,55,52,48,51,54,50,48,53,52,48,47,44,27,36,75,66,19,74,16,38,34,38,40,34,38,74,43,75,56,98,89,42,75,47,82,44,78,49,76,47,54,81,36,91,71,74,94,52,60,72,58,64,71,37,92,85,61,67,98,58,103,58,92,86,82,128

Sequence (107 aa):
MPTAAGVEARLPIRSDMDLVWVRQHVRQAAAQLGFGLVDQTKVLTAASELARNTLVHGGGGEVEVSHVTADGVSGLRLTFSDSGPGIPDLDRALSDGYTSGDGLGMG

pLDDT: mean 85.58, std 18.79, range [34.84, 98.5]

Secondary structure (DSSP, 8-state):
------S-EEEEESSHHHHHHHHHHHHHHHHHTT--HHHHHHHHHHHHHHHHHHHHTTSSEEEEEEEEEETTEEEEEEEEEE-SS--S-HHHHTSTT--SSSS----

InterPro domains:
  IPR003594 Histidine kinase/HSP90-like ATPase domain [PF02518] (39-106)
  IPR036890 Histidine kinase/HSP90-like ATPase superfamily [G3DSA:3.30.565.10] (7-107)
  IPR036890 Histidine kinase/HSP90-like ATPase superfamily [SSF55874] (28-107)

Mean predicted aligned error: 7.64 Å

Radius of gyration: 14.91 Å; Cα contacts (8 Å, |Δi|>4): 140; chains: 1; bounding box: 40×43×32 Å

Foldseek 3Di:
DPPLPEQWDKFWLQDPVSLVVQLVSLLSNCVVLPHDPVVSVVSSVVSSVLSCCCVPQQVIFIWTWDWDADPNHIDIDIDTDGNGPDDPDVVLVPDPPDDPDDDPDDD